Protein AF-J4V5M8-F1 (afdb_monomer_lite)

Secondary structure (DSSP, 8-state):
-HHHHHHHHHHHHHTTS-----SS-HHHHHHHTTSTT-SS-HHHHHHHHHHHHHHHHHHHHHHHHHHHHHHHH-HHHHHHHHHHHHHHHHHHHHHHHHHHHHTHHHHHHHHHHHHHHHHHHHHH-

Radius of gyration: 22.6 Å; chains: 1; bounding box: 64×33×57 Å

pLDDT: mean 80.53, std 18.82, range [45.22, 98.69]

Foldseek 3Di:
DVVVVVVVVVVVVVVPPPDDDPPPCVVVVVVVVPDPQAPDDQVVLVVLVVLLVVLLVVLVVLVVVLVVCCVPVDDVVSVVSNVVSVVSNVVSVVSVVVSVRRPPVVVVVVVVVVVVVVVVVVVVD

Organism: NCBI:txid1123867

Structure (mmCIF, N/CA/C/O backbone):
data_AF-J4V5M8-F1
#
_entry.id   AF-J4V5M8-F1
#
loop_
_atom_site.group_PDB
_atom_site.id
_atom_site.type_symbol
_atom_site.label_atom_id
_atom_site.label_alt_id
_atom_site.label_comp_id
_atom_site.label_asym_id
_atom_site.label_entity_id
_atom_site.label_seq_id
_atom_site.pdbx_PDB_ins_code
_atom_site.Cartn_x
_atom_site.Cartn_y
_atom_site.Cartn_z
_atom_site.occupancy
_atom_site.B_iso_or_equiv
_atom_site.auth_seq_id
_atom_site.auth_comp_id
_atom_site.auth_asym_id
_atom_site.auth_atom_id
_atom_site.pdbx_PDB_model_num
ATOM 1 N N . MET A 1 1 ? 36.106 -9.484 13.875 1.00 56.91 1 MET A N 1
ATOM 2 C CA . MET A 1 1 ? 34.727 -9.961 13.609 1.00 56.91 1 MET A CA 1
ATOM 3 C C . MET A 1 1 ? 33.974 -10.403 14.862 1.00 56.91 1 MET A C 1
ATOM 5 O O . MET A 1 1 ? 32.908 -9.857 15.093 1.00 56.91 1 MET A O 1
ATOM 9 N N . LYS A 1 2 ? 34.518 -11.280 15.726 1.00 50.88 2 LYS A N 1
ATOM 10 C CA . LYS A 1 2 ? 33.825 -11.728 16.959 1.00 50.88 2 LYS A CA 1
ATOM 11 C C . LYS A 1 2 ? 33.308 -10.582 17.854 1.00 50.88 2 LYS A C 1
ATOM 13 O O . LYS A 1 2 ? 32.153 -10.612 18.243 1.00 50.88 2 LYS A O 1
ATOM 18 N N . ARG A 1 3 ? 34.103 -9.525 18.094 1.00 56.88 3 ARG A N 1
ATOM 19 C CA . ARG A 1 3 ? 33.675 -8.342 18.883 1.00 56.88 3 ARG A CA 1
ATOM 20 C C . ARG A 1 3 ? 32.475 -7.588 18.295 1.00 56.88 3 ARG A C 1
ATOM 22 O O . ARG A 1 3 ? 31.652 -7.119 19.065 1.00 56.88 3 ARG A O 1
ATOM 29 N N . TYR A 1 4 ? 32.357 -7.503 16.969 1.00 67.44 4 TYR A N 1
ATOM 30 C CA . TYR A 1 4 ? 31.216 -6.839 16.328 1.00 67.44 4 TYR A CA 1
ATOM 31 C C . TYR A 1 4 ? 29.940 -7.673 16.446 1.00 67.44 4 TYR A C 1
ATOM 33 O O . TYR A 1 4 ? 28.893 -7.112 16.738 1.00 67.44 4 TYR A O 1
ATOM 41 N N . ILE A 1 5 ? 30.055 -9.003 16.338 1.00 69.31 5 ILE A N 1
ATOM 42 C CA . ILE A 1 5 ? 28.932 -9.937 16.516 1.00 69.31 5 ILE A CA 1
ATOM 43 C C . ILE A 1 5 ? 28.328 -9.806 17.924 1.00 69.31 5 ILE A C 1
ATOM 45 O O . ILE A 1 5 ? 27.109 -9.729 18.057 1.00 69.31 5 ILE A O 1
ATOM 49 N N . TYR A 1 6 ? 29.165 -9.698 18.964 1.00 65.88 6 TYR A N 1
ATOM 50 C CA . TYR A 1 6 ? 28.691 -9.522 20.345 1.00 65.88 6 TYR A CA 1
ATOM 51 C C . TYR A 1 6 ? 28.006 -8.169 20.586 1.00 65.88 6 TYR A C 1
ATOM 53 O O . TYR A 1 6 ? 27.032 -8.095 21.330 1.00 65.88 6 TYR A O 1
ATOM 61 N N . ILE A 1 7 ? 28.486 -7.098 19.946 1.00 66.62 7 ILE A N 1
ATOM 62 C CA . ILE A 1 7 ? 27.873 -5.766 20.069 1.00 66.62 7 ILE A CA 1
ATOM 63 C C . ILE A 1 7 ? 26.513 -5.745 19.357 1.00 66.62 7 ILE A C 1
ATOM 65 O O . ILE A 1 7 ? 25.539 -5.240 19.910 1.00 66.62 7 ILE A O 1
ATOM 69 N N . THR A 1 8 ? 26.411 -6.362 18.175 1.00 63.75 8 THR A N 1
ATOM 70 C CA . THR A 1 8 ? 25.137 -6.475 17.448 1.00 63.75 8 THR A CA 1
ATOM 71 C C . THR A 1 8 ? 24.134 -7.394 18.148 1.00 63.75 8 THR A C 1
ATOM 73 O O . THR A 1 8 ? 22.942 -7.099 18.142 1.00 63.75 8 THR A O 1
ATOM 76 N N . SER A 1 9 ? 24.583 -8.472 18.806 1.00 61.94 9 SER A N 1
ATOM 77 C CA . SER A 1 9 ? 23.683 -9.372 19.542 1.00 61.94 9 SER A CA 1
ATOM 78 C C . SER A 1 9 ? 23.144 -8.743 20.830 1.00 61.94 9 SER A C 1
ATOM 80 O O . SER A 1 9 ? 22.010 -9.011 21.213 1.00 61.94 9 SER A O 1
ATOM 82 N N . LEU A 1 10 ? 23.930 -7.883 21.488 1.00 60.94 10 LEU A N 1
ATOM 83 C CA . LEU A 1 10 ? 23.510 -7.189 22.707 1.00 60.94 10 LEU A CA 1
ATOM 84 C C . LEU A 1 10 ? 22.433 -6.126 22.425 1.00 60.94 10 LEU A C 1
ATOM 86 O O . LEU A 1 10 ? 21.498 -5.981 23.207 1.00 60.94 10 LEU A O 1
ATOM 90 N N . LEU A 1 11 ? 22.515 -5.437 21.282 1.00 58.75 11 LEU A N 1
ATOM 91 C CA . LEU A 1 11 ? 21.510 -4.455 20.852 1.00 58.75 11 LEU A CA 1
ATOM 92 C C . LEU A 1 11 ? 20.153 -5.095 20.506 1.00 58.75 11 LEU A C 1
ATOM 94 O O . LEU A 1 11 ? 19.115 -4.499 20.780 1.00 58.75 11 LEU A O 1
ATOM 98 N N . LEU A 1 12 ? 20.145 -6.321 19.971 1.00 58.16 12 LEU A N 1
ATOM 99 C CA . LEU A 1 12 ? 18.910 -7.059 19.666 1.00 58.16 12 LEU A CA 1
ATOM 100 C C . LEU A 1 12 ? 18.187 -7.572 20.924 1.00 58.16 12 LEU A C 1
ATOM 102 O O . LEU A 1 12 ? 16.961 -7.637 20.934 1.00 58.16 12 LEU A O 1
ATOM 106 N N . ALA A 1 13 ? 18.919 -7.895 21.994 1.00 56.56 13 ALA A N 1
ATOM 107 C CA . ALA A 1 13 ? 18.330 -8.399 23.237 1.00 56.56 13 ALA A CA 1
ATOM 108 C C . ALA A 1 13 ? 17.629 -7.305 24.066 1.00 56.56 13 ALA A C 1
ATOM 110 O O . ALA A 1 13 ? 16.619 -7.573 24.712 1.00 56.56 13 ALA A O 1
ATOM 111 N N . VAL A 1 14 ? 18.117 -6.059 24.022 1.00 56.25 14 VAL A N 1
ATOM 112 C CA . VAL A 1 14 ? 17.516 -4.937 24.773 1.00 56.25 14 VAL A CA 1
ATOM 113 C C . VAL A 1 14 ? 16.169 -4.506 24.175 1.00 56.25 14 VAL A C 1
ATOM 115 O O . VAL A 1 14 ? 15.283 -4.069 24.906 1.00 56.25 14 VAL A O 1
ATOM 118 N N . GLY A 1 15 ? 15.963 -4.705 22.868 1.00 52.66 15 GLY A N 1
ATOM 119 C CA . GLY A 1 15 ? 14.696 -4.404 22.193 1.00 52.66 15 GLY A CA 1
ATOM 120 C C . GLY A 1 15 ? 13.519 -5.310 22.584 1.00 52.66 15 GLY A C 1
ATOM 121 O O . GLY A 1 15 ? 12.381 -4.962 22.288 1.00 52.66 15 GLY A O 1
ATOM 122 N N . MET A 1 16 ? 13.760 -6.442 23.261 1.00 50.88 16 MET A N 1
ATOM 123 C CA . MET A 1 16 ? 12.714 -7.416 23.620 1.00 50.88 16 MET A CA 1
ATOM 124 C C . MET A 1 16 ? 12.201 -7.303 25.070 1.00 50.88 16 MET A C 1
ATOM 126 O O . MET A 1 16 ? 11.368 -8.105 25.475 1.00 50.88 16 MET A O 1
ATOM 130 N N . ILE A 1 17 ? 12.656 -6.322 25.864 1.00 51.03 17 ILE A N 1
ATOM 131 C CA . ILE A 1 17 ? 12.313 -6.211 27.305 1.00 51.03 17 ILE A CA 1
ATOM 132 C C . ILE A 1 17 ? 11.118 -5.267 27.576 1.00 51.03 17 ILE A C 1
ATOM 134 O O . ILE A 1 17 ? 10.769 -5.000 28.719 1.00 51.03 17 ILE A O 1
ATOM 138 N N . SER A 1 18 ? 10.405 -4.790 26.554 1.00 54.28 18 SER A N 1
ATOM 139 C CA . SER A 1 18 ? 9.172 -4.003 26.758 1.00 54.28 18 SER A CA 1
ATOM 140 C C . SER A 1 18 ? 7.968 -4.649 26.082 1.00 54.28 18 SER A C 1
ATOM 142 O O . SER A 1 18 ? 7.470 -4.180 25.066 1.00 54.28 18 SER A O 1
ATOM 144 N N . ALA A 1 19 ? 7.499 -5.745 26.675 1.00 53.66 19 ALA A N 1
ATOM 145 C CA . ALA A 1 19 ? 6.237 -6.375 26.306 1.00 53.66 19 ALA A CA 1
ATOM 146 C C . ALA A 1 19 ? 5.542 -7.006 27.522 1.00 53.66 19 ALA A C 1
ATOM 148 O O . ALA A 1 19 ? 5.116 -8.144 27.436 1.00 53.66 19 ALA A O 1
ATOM 149 N N . ASP A 1 20 ? 5.452 -6.310 28.660 1.00 54.94 20 ASP A N 1
ATOM 150 C CA . ASP A 1 20 ? 4.462 -6.657 29.693 1.00 54.94 20 ASP A CA 1
ATOM 151 C C . ASP A 1 20 ? 4.340 -5.548 30.747 1.00 54.94 20 ASP A C 1
ATOM 153 O O . ASP A 1 20 ? 5.042 -5.536 31.753 1.00 54.94 20 ASP A O 1
ATOM 157 N N . ASP A 1 21 ? 3.427 -4.602 30.516 1.00 48.53 21 ASP A N 1
ATOM 158 C CA . ASP A 1 21 ? 2.853 -3.797 31.602 1.00 48.53 21 ASP A CA 1
ATOM 159 C C . ASP A 1 21 ? 1.412 -3.369 31.245 1.00 48.53 21 ASP A C 1
ATOM 161 O O . ASP A 1 21 ? 1.095 -2.202 31.023 1.00 48.53 21 ASP A O 1
ATOM 165 N N . HIS A 1 22 ? 0.506 -4.348 31.110 1.00 50.12 22 HIS A N 1
ATOM 166 C CA . HIS A 1 22 ? -0.916 -4.119 30.799 1.00 50.12 22 HIS A CA 1
ATOM 167 C C . HIS A 1 22 ? -1.824 -4.330 32.021 1.00 50.12 22 HIS A C 1
ATOM 169 O O . HIS A 1 22 ? -2.768 -5.124 31.995 1.00 50.12 22 HIS A O 1
ATOM 175 N N . LYS A 1 23 ? -1.620 -3.579 33.109 1.00 45.47 23 LYS A N 1
ATOM 176 C CA . LYS A 1 23 ? -2.565 -3.571 34.243 1.00 45.47 23 LYS A CA 1
ATOM 177 C C . LYS A 1 23 ? -3.629 -2.481 34.069 1.00 45.47 23 LYS A C 1
ATOM 179 O O . LYS A 1 23 ? -3.651 -1.480 34.774 1.00 45.47 23 LYS A O 1
ATOM 184 N N . GLY A 1 24 ? -4.537 -2.677 33.110 1.00 47.12 24 GLY A N 1
ATOM 185 C CA . GLY A 1 24 ? -5.691 -1.777 32.935 1.00 47.12 24 GLY A CA 1
ATOM 186 C C . GLY A 1 24 ? -6.580 -2.015 31.710 1.00 47.12 24 GLY A C 1
ATOM 187 O O . GLY A 1 24 ? -7.707 -1.522 31.664 1.00 47.12 24 GLY A O 1
ATOM 188 N N . GLU A 1 25 ? -6.125 -2.797 30.729 1.00 48.22 25 GLU A N 1
ATOM 189 C CA . GLU A 1 25 ? -6.790 -2.900 29.419 1.00 48.22 25 GLU A CA 1
ATOM 190 C C . GLU A 1 25 ? -7.731 -4.105 29.253 1.00 48.22 25 GLU A C 1
ATOM 192 O O . GLU A 1 25 ? -8.508 -4.153 28.296 1.00 48.22 25 GLU A O 1
ATOM 197 N N . GLY A 1 26 ? -7.748 -5.038 30.212 1.00 45.53 26 GLY A N 1
ATOM 198 C CA . GLY A 1 26 ? -8.504 -6.295 30.109 1.00 45.53 26 GLY A CA 1
ATOM 199 C C . GLY A 1 26 ? -9.997 -6.114 29.801 1.00 45.53 26 GLY A C 1
ATOM 200 O O . GLY A 1 26 ? -10.532 -6.784 28.925 1.00 45.53 26 GLY A O 1
ATOM 201 N N . LYS A 1 27 ? -10.669 -5.133 30.420 1.00 45.22 27 LYS A N 1
ATOM 202 C CA . LYS A 1 27 ? -12.123 -4.924 30.236 1.00 45.22 27 LYS A CA 1
ATOM 203 C C . LYS A 1 27 ? -12.508 -4.236 28.919 1.00 45.22 27 LYS A C 1
ATOM 205 O O . LYS A 1 27 ? -13.633 -4.402 28.452 1.00 45.22 27 LYS A O 1
ATOM 210 N N . LYS A 1 28 ? -11.612 -3.444 28.317 1.00 47.28 28 LYS A N 1
ATOM 211 C CA . LYS A 1 28 ? -11.858 -2.801 27.008 1.00 47.28 28 LYS A CA 1
ATOM 212 C C . LYS A 1 28 ? -11.527 -3.749 25.854 1.00 47.28 28 LYS A C 1
ATOM 214 O O . LYS A 1 28 ? -12.212 -3.707 24.834 1.00 47.28 28 LYS A O 1
ATOM 219 N N . MET A 1 29 ? -10.538 -4.622 26.049 1.00 46.25 29 MET A N 1
ATOM 220 C CA . MET A 1 29 ? -10.151 -5.661 25.095 1.00 46.25 29 MET A CA 1
ATOM 221 C C . MET A 1 29 ? -11.231 -6.745 24.951 1.00 46.25 29 MET A C 1
ATOM 223 O O . MET A 1 29 ? -11.542 -7.143 23.833 1.00 46.25 29 MET A O 1
ATOM 227 N N . GLU A 1 30 ? -11.883 -7.163 26.042 1.00 50.22 30 GLU A N 1
ATOM 228 C CA . GLU A 1 30 ? -12.962 -8.168 25.988 1.00 50.22 30 GLU A CA 1
ATOM 229 C C . GLU A 1 30 ? -14.153 -7.754 25.114 1.00 50.22 30 GLU A C 1
ATOM 231 O O . GLU A 1 30 ? -14.717 -8.576 24.398 1.00 50.22 30 GLU A O 1
ATOM 236 N N . LYS A 1 31 ? -14.511 -6.466 25.106 1.00 51.56 31 LYS A N 1
ATOM 237 C CA . LYS A 1 31 ? -15.622 -5.958 24.285 1.00 51.56 31 LYS A CA 1
ATOM 238 C C . LYS A 1 31 ? -15.243 -5.743 22.815 1.00 51.56 31 LYS A C 1
ATOM 240 O O . LYS A 1 31 ? -16.129 -5.594 21.982 1.00 51.56 31 LYS A O 1
ATOM 245 N N . ALA A 1 32 ? -13.945 -5.691 22.509 1.00 51.19 32 ALA A N 1
ATOM 246 C CA . ALA A 1 32 ? -13.415 -5.621 21.148 1.00 51.19 32 ALA A CA 1
ATOM 247 C C . ALA A 1 32 ? -13.203 -7.023 20.539 1.00 51.19 32 ALA A C 1
ATOM 249 O O . ALA A 1 32 ? -13.376 -7.193 19.335 1.00 51.19 32 ALA A O 1
ATOM 250 N N . LYS A 1 33 ? -12.938 -8.034 21.381 1.00 47.47 33 LYS A N 1
ATOM 251 C CA . LYS A 1 33 ? -12.857 -9.462 21.021 1.00 47.47 33 LYS A CA 1
ATOM 252 C C . LYS A 1 33 ? -14.164 -10.075 20.496 1.00 47.47 33 LYS A C 1
ATOM 254 O O . LYS A 1 33 ? -14.139 -11.208 20.033 1.00 47.47 33 LYS A O 1
ATOM 259 N N . SER A 1 34 ? -15.300 -9.376 20.558 1.00 53.41 34 SER A N 1
ATOM 260 C CA . SER A 1 34 ? -16.586 -9.912 20.085 1.00 53.41 34 SER A CA 1
ATOM 261 C C . SER A 1 34 ? -16.835 -9.739 18.579 1.00 53.41 34 SER A C 1
ATOM 263 O O . SER A 1 34 ? -17.895 -10.143 18.102 1.00 53.41 34 SER A O 1
ATOM 265 N N . HIS A 1 35 ? -15.896 -9.156 17.820 1.00 54.47 35 HIS A N 1
ATOM 266 C CA . HIS A 1 35 ? -15.962 -9.128 16.356 1.00 54.47 35 HIS A CA 1
ATOM 267 C C . HIS A 1 35 ? -15.178 -10.320 15.773 1.00 54.47 35 HIS A C 1
ATOM 269 O O . HIS A 1 35 ? -14.017 -10.493 16.140 1.00 54.47 35 HIS A O 1
ATOM 275 N N . PRO A 1 36 ? -15.751 -11.115 14.849 1.00 57.34 36 PRO A N 1
ATOM 276 C CA . PRO A 1 36 ? -15.143 -12.365 14.370 1.00 57.34 36 PRO A CA 1
ATOM 277 C C . PRO A 1 36 ? -13.799 -12.203 13.631 1.00 57.34 36 PRO A C 1
ATOM 279 O O . PRO A 1 36 ? -13.090 -13.185 13.459 1.00 57.34 36 PRO A O 1
ATOM 282 N N . ASN A 1 37 ? -13.412 -10.976 13.259 1.00 59.97 37 ASN A N 1
ATOM 283 C CA . ASN A 1 37 ? -12.180 -10.667 12.518 1.00 59.97 37 ASN A CA 1
ATOM 284 C C . ASN A 1 37 ? -11.155 -9.855 13.342 1.00 59.97 37 ASN A C 1
ATOM 286 O O . ASN A 1 37 ? -10.638 -8.845 12.871 1.00 59.97 37 ASN A O 1
ATOM 290 N N . PHE A 1 38 ? -10.872 -10.244 14.590 1.00 65.44 38 PHE A N 1
ATOM 291 C CA . PHE A 1 38 ? -9.924 -9.530 15.465 1.00 65.44 38 PHE A CA 1
ATOM 292 C C . PHE A 1 38 ? -8.471 -10.010 15.275 1.00 65.44 38 PHE A C 1
ATOM 294 O O . PHE A 1 38 ? -7.879 -10.576 16.191 1.00 65.44 38 PHE A O 1
ATOM 301 N N . LEU A 1 39 ? -7.899 -9.817 14.080 1.00 83.38 39 LEU A N 1
ATOM 302 C CA . LEU A 1 39 ? -6.464 -10.061 13.851 1.00 83.38 39 LEU A CA 1
ATOM 303 C C . LEU A 1 39 ? -5.612 -8.828 14.192 1.00 83.38 39 LEU A C 1
ATOM 305 O O . LEU A 1 39 ? -4.518 -8.975 14.722 1.00 83.38 39 LEU A O 1
ATOM 309 N N . LEU A 1 40 ? -6.122 -7.622 13.909 1.00 86.69 40 LEU A N 1
ATOM 310 C CA . LEU A 1 40 ? -5.421 -6.351 14.108 1.00 86.69 40 LEU A CA 1
ATOM 311 C C . LEU A 1 40 ? -6.240 -5.402 14.990 1.00 86.69 40 LEU A C 1
ATOM 313 O O . LEU A 1 40 ? -7.461 -5.281 14.868 1.00 86.69 40 LEU A O 1
ATOM 317 N N . THR A 1 41 ? -5.553 -4.680 15.867 1.00 85.56 41 THR A N 1
ATOM 318 C CA . THR A 1 41 ? -6.129 -3.619 16.692 1.00 85.56 41 THR A CA 1
ATOM 319 C C . THR A 1 41 ? -6.463 -2.377 15.852 1.00 85.56 41 THR A C 1
ATOM 321 O O . THR A 1 41 ? -5.918 -2.162 14.769 1.00 85.56 41 THR A O 1
ATOM 324 N N . PRO A 1 42 ? -7.311 -1.460 16.358 1.00 84.81 42 PRO A N 1
ATOM 325 C CA . PRO A 1 42 ? -7.588 -0.183 15.693 1.00 84.81 42 PRO A CA 1
ATOM 326 C C . PRO A 1 42 ? -6.346 0.642 15.351 1.00 84.81 42 PRO A C 1
ATOM 328 O O . PRO A 1 42 ? -6.365 1.380 14.367 1.00 84.81 42 PRO A O 1
ATOM 331 N N . LYS A 1 43 ? -5.297 0.551 16.178 1.00 87.56 43 LYS A N 1
ATOM 332 C CA . LYS A 1 43 ? -4.031 1.250 15.952 1.00 87.56 43 LYS A CA 1
ATOM 333 C C . LYS A 1 43 ? -3.285 0.617 14.777 1.00 87.56 43 LYS A C 1
ATOM 335 O O . LYS A 1 43 ? -2.993 1.321 13.818 1.00 87.56 43 LYS A O 1
ATOM 340 N N . GLU A 1 44 ? -3.103 -0.700 14.802 1.00 92.00 44 GLU A N 1
ATOM 341 C CA . GLU A 1 44 ? -2.431 -1.447 13.728 1.00 92.00 44 GLU A CA 1
ATOM 342 C C . GLU A 1 44 ? -3.175 -1.329 12.392 1.00 92.00 44 GLU A C 1
ATOM 344 O O . GLU A 1 44 ? -2.565 -1.203 11.336 1.00 92.00 44 GLU A O 1
ATOM 349 N N . CYS A 1 45 ? -4.506 -1.278 12.416 1.00 91.94 45 CYS A N 1
ATOM 350 C CA . CYS A 1 45 ? -5.300 -1.031 11.218 1.00 91.94 45 CYS A CA 1
ATOM 351 C C . CYS A 1 45 ? -5.093 0.365 10.625 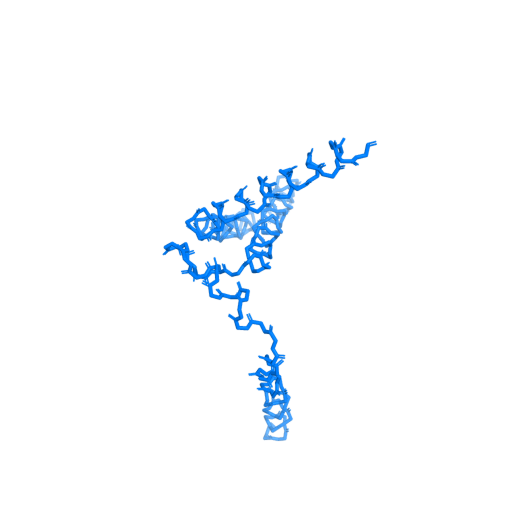1.00 91.94 45 CYS A C 1
ATOM 353 O O . CYS A 1 45 ? -5.104 0.528 9.404 1.00 91.94 45 CYS A O 1
ATOM 355 N N . LYS A 1 46 ? -4.897 1.383 11.470 1.00 91.38 46 LYS A N 1
ATOM 356 C CA . LYS A 1 46 ? -4.536 2.724 11.000 1.00 91.38 46 LYS A CA 1
ATOM 357 C C . LYS A 1 46 ? -3.130 2.716 10.391 1.00 91.38 46 LYS A C 1
ATOM 359 O O . LYS A 1 46 ? -2.958 3.246 9.300 1.00 91.38 46 LYS A O 1
ATOM 364 N N . GLU A 1 47 ? -2.174 2.073 11.053 1.00 95.19 47 GLU A N 1
ATOM 365 C CA . GLU A 1 47 ? -0.792 1.941 10.570 1.00 95.19 47 GLU A CA 1
ATOM 366 C C . GLU A 1 47 ? -0.729 1.171 9.244 1.00 95.19 47 GLU A C 1
ATOM 368 O O . GLU A 1 47 ? -0.059 1.605 8.313 1.00 95.19 47 GLU A O 1
ATOM 373 N N . THR A 1 48 ? -1.513 0.099 9.101 1.00 95.75 48 THR A N 1
ATOM 374 C CA . THR A 1 48 ? -1.632 -0.676 7.853 1.00 95.75 48 THR A CA 1
ATOM 375 C C . THR A 1 48 ? -2.160 0.201 6.719 1.00 95.75 48 THR A C 1
ATOM 377 O O . THR A 1 48 ? -1.605 0.204 5.623 1.00 95.75 48 THR A O 1
ATOM 380 N N . LYS A 1 49 ? -3.198 1.009 6.980 1.00 95.69 49 LYS A N 1
ATOM 381 C CA . LYS A 1 49 ? -3.732 1.966 5.999 1.00 95.69 49 LYS A CA 1
ATOM 382 C C . LYS A 1 49 ? -2.684 2.987 5.557 1.00 95.69 49 LYS A C 1
ATOM 384 O O . LYS A 1 49 ? -2.586 3.296 4.371 1.00 95.69 49 LYS A O 1
ATOM 389 N N . GLU A 1 50 ? -1.941 3.541 6.509 1.00 97.25 50 GLU A N 1
ATOM 390 C CA . GLU A 1 50 ? -0.889 4.523 6.236 1.00 97.25 50 GLU A CA 1
ATOM 391 C C . GLU A 1 50 ? 0.268 3.891 5.450 1.00 97.25 50 GLU A C 1
ATOM 393 O O . GLU A 1 50 ? 0.738 4.490 4.482 1.00 97.25 50 GLU A O 1
ATOM 398 N N . ALA A 1 51 ? 0.658 2.656 5.781 1.00 97.50 51 ALA A N 1
ATOM 399 C CA . ALA A 1 51 ? 1.677 1.897 5.061 1.00 97.50 51 ALA A CA 1
ATOM 400 C C . ALA A 1 51 ? 1.278 1.621 3.602 1.00 97.50 51 ALA A C 1
ATOM 402 O O . ALA A 1 51 ? 2.086 1.858 2.705 1.00 97.50 51 ALA A O 1
ATOM 403 N N . ILE A 1 52 ? 0.027 1.212 3.344 1.00 98.50 52 ILE A N 1
ATOM 404 C CA . ILE A 1 52 ? -0.511 1.051 1.978 1.00 98.50 52 ILE A CA 1
ATOM 405 C C . ILE A 1 52 ? -0.359 2.357 1.189 1.00 98.50 52 ILE A C 1
ATOM 407 O O . ILE A 1 52 ? 0.164 2.355 0.076 1.00 98.50 52 ILE A O 1
ATOM 411 N N . GLY A 1 53 ? -0.773 3.485 1.776 1.00 98.25 53 GLY A N 1
ATOM 412 C CA . GLY A 1 53 ? -0.636 4.798 1.141 1.00 98.25 53 GLY A CA 1
ATOM 413 C C . GLY A 1 53 ? 0.822 5.177 0.866 1.00 98.25 53 GLY A C 1
ATOM 414 O O . GLY A 1 53 ? 1.134 5.697 -0.204 1.00 98.25 53 GLY A O 1
ATOM 415 N N . GLY A 1 54 ? 1.726 4.874 1.802 1.00 98.56 54 GLY A N 1
ATOM 416 C CA . GLY A 1 54 ? 3.162 5.094 1.646 1.00 98.56 54 GLY A CA 1
ATOM 417 C C . GLY A 1 54 ? 3.773 4.274 0.508 1.00 98.56 54 GLY A C 1
ATOM 418 O O . GLY A 1 54 ? 4.518 4.822 -0.304 1.00 98.56 54 GLY A O 1
ATOM 419 N N . LEU A 1 55 ? 3.425 2.988 0.407 1.00 98.69 55 LEU A N 1
ATOM 420 C CA . LEU A 1 55 ? 3.864 2.111 -0.682 1.00 98.69 55 LEU A CA 1
ATOM 421 C C . LEU A 1 55 ? 3.371 2.626 -2.040 1.00 98.69 55 LEU A C 1
ATOM 423 O O . LEU A 1 55 ? 4.173 2.791 -2.956 1.00 98.69 55 LEU A O 1
ATOM 427 N N . LEU A 1 56 ? 2.086 2.972 -2.156 1.00 98.69 56 LEU A N 1
ATOM 428 C CA . LEU A 1 56 ? 1.530 3.518 -3.399 1.00 98.69 56 LEU A CA 1
ATOM 429 C C . LEU A 1 56 ? 2.218 4.823 -3.814 1.00 98.69 56 LEU A C 1
ATOM 431 O O . LEU A 1 56 ? 2.560 4.990 -4.982 1.00 98.69 56 LEU A O 1
ATOM 435 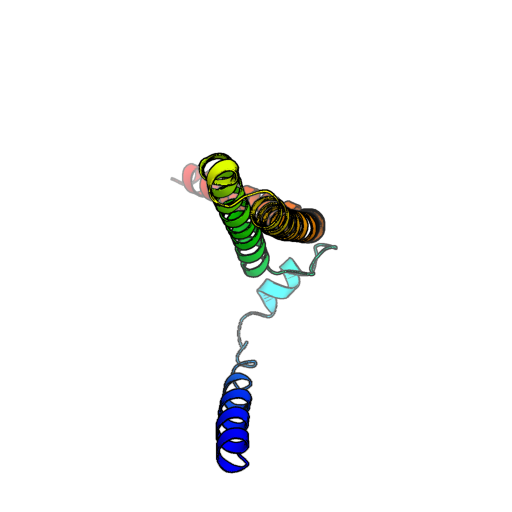N N . LEU A 1 57 ? 2.493 5.720 -2.862 1.00 98.56 57 LEU A N 1
ATOM 436 C CA . LEU A 1 57 ? 3.229 6.953 -3.138 1.00 98.56 57 LEU A CA 1
ATOM 437 C C . LEU A 1 57 ? 4.662 6.676 -3.618 1.00 98.56 57 LEU A C 1
ATOM 439 O O . LEU A 1 57 ? 5.165 7.387 -4.485 1.00 98.56 57 LEU A O 1
ATOM 443 N N . MET A 1 58 ? 5.340 5.671 -3.056 1.00 98.56 58 MET A N 1
ATOM 444 C CA . MET A 1 58 ? 6.673 5.271 -3.519 1.00 98.56 58 MET A CA 1
ATOM 445 C C . MET A 1 58 ? 6.630 4.691 -4.934 1.00 98.56 58 MET A C 1
ATOM 447 O O . MET A 1 58 ? 7.458 5.069 -5.759 1.00 98.56 58 MET A O 1
ATOM 451 N N . SER A 1 59 ? 5.649 3.835 -5.230 1.00 98.56 59 SER A N 1
ATOM 452 C CA . SER A 1 59 ? 5.448 3.291 -6.576 1.00 98.56 59 SER A CA 1
ATOM 453 C C . SER A 1 59 ? 5.187 4.395 -7.604 1.00 98.56 59 SER A C 1
ATOM 455 O O . SER A 1 59 ? 5.818 4.404 -8.655 1.00 98.56 59 SER A O 1
ATOM 457 N N . ASP A 1 60 ? 4.303 5.349 -7.297 1.00 98.50 60 ASP A N 1
ATOM 458 C CA . ASP A 1 60 ? 3.966 6.477 -8.182 1.00 98.50 60 ASP A CA 1
ATOM 459 C C . ASP A 1 60 ? 5.170 7.396 -8.446 1.00 98.50 60 ASP A C 1
ATOM 461 O O . ASP A 1 60 ? 5.367 7.869 -9.564 1.00 98.50 60 ASP A O 1
ATOM 465 N N . LYS A 1 61 ? 6.028 7.613 -7.442 1.00 98.56 61 LYS A N 1
ATOM 466 C CA . LYS A 1 61 ? 7.276 8.368 -7.633 1.00 98.56 61 LYS A CA 1
ATOM 467 C C . LYS A 1 61 ? 8.207 7.691 -8.633 1.00 98.56 61 LYS A C 1
ATOM 469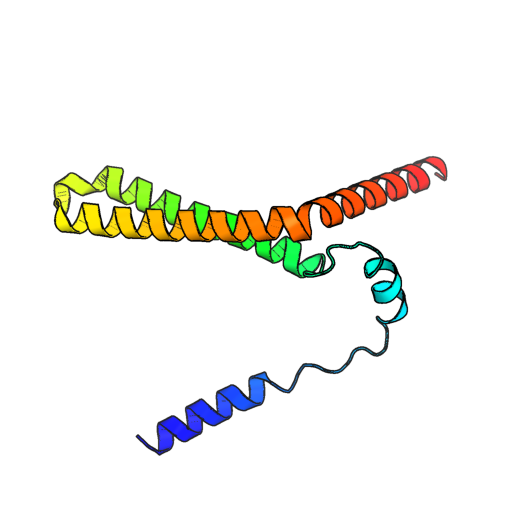 O O . LYS A 1 61 ? 8.750 8.380 -9.488 1.00 98.56 61 LYS A O 1
ATOM 474 N N . ILE A 1 62 ? 8.383 6.373 -8.528 1.00 98.44 62 ILE A N 1
ATOM 475 C CA . ILE A 1 62 ? 9.223 5.617 -9.467 1.00 98.44 62 ILE A CA 1
ATOM 476 C C . ILE A 1 62 ? 8.590 5.638 -10.858 1.00 98.44 62 ILE A C 1
ATOM 478 O O . ILE A 1 62 ? 9.283 5.918 -11.827 1.00 98.44 62 ILE A O 1
ATOM 482 N N . TRP A 1 63 ? 7.272 5.440 -10.949 1.00 97.31 63 TRP A N 1
ATOM 483 C CA . TRP A 1 63 ? 6.527 5.523 -12.208 1.00 97.31 63 TRP A CA 1
ATOM 484 C C . TRP A 1 63 ? 6.814 6.838 -12.947 1.00 97.31 63 TRP A C 1
ATOM 486 O O . TRP A 1 63 ? 7.247 6.835 -14.097 1.00 97.31 63 TRP A O 1
ATOM 496 N N . LYS A 1 64 ? 6.675 7.970 -12.247 1.00 98.19 64 LYS A N 1
ATOM 497 C CA . LYS A 1 64 ? 6.940 9.312 -12.791 1.00 98.19 64 LYS A CA 1
ATOM 498 C C . LYS A 1 64 ? 8.403 9.555 -13.149 1.00 98.19 64 LYS A C 1
ATOM 500 O O . LYS A 1 64 ? 8.675 10.372 -14.025 1.00 98.19 64 LYS A O 1
ATOM 505 N N . GLU A 1 65 ? 9.338 8.918 -12.452 1.00 97.56 65 GLU A N 1
ATOM 506 C CA . GLU A 1 65 ? 10.767 9.004 -12.767 1.00 97.56 65 GLU A CA 1
ATOM 507 C C . GLU A 1 65 ? 11.069 8.280 -14.084 1.00 97.56 65 GLU A C 1
ATOM 509 O O . GLU A 1 65 ? 11.725 8.833 -14.966 1.00 97.56 65 GLU A O 1
ATOM 514 N N . VAL A 1 66 ? 10.517 7.077 -14.259 1.00 97.38 66 VAL A N 1
ATOM 515 C CA . VAL A 1 66 ? 10.684 6.286 -15.483 1.00 97.38 66 VAL A CA 1
ATOM 516 C C . VAL A 1 66 ? 10.052 6.982 -16.689 1.00 97.38 66 VAL A C 1
ATOM 518 O O . VAL A 1 66 ? 10.687 7.079 -17.740 1.00 97.38 66 VAL A O 1
ATOM 521 N N . GLU A 1 67 ? 8.851 7.548 -16.536 1.00 96.56 67 GLU A N 1
ATOM 522 C CA . GLU A 1 67 ? 8.188 8.326 -17.596 1.00 96.56 67 GLU A CA 1
ATOM 523 C C . GLU A 1 67 ? 9.035 9.507 -18.086 1.00 96.56 67 GLU A C 1
ATOM 525 O O . GLU A 1 67 ? 8.990 9.849 -19.264 1.00 96.56 67 GLU A O 1
ATOM 530 N N . LYS A 1 68 ? 9.820 10.128 -17.201 1.00 97.00 68 LYS A N 1
ATOM 531 C CA . LYS A 1 68 ? 10.638 11.298 -17.543 1.00 97.00 68 LYS A CA 1
ATOM 532 C C . LYS A 1 68 ? 12.014 10.951 -18.094 1.00 97.00 68 LYS A C 1
ATOM 534 O O . LYS A 1 68 ? 12.564 11.746 -18.852 1.00 97.00 68 LYS A O 1
ATOM 539 N N . HIS A 1 69 ? 12.593 9.828 -17.675 1.00 95.75 69 HIS A N 1
ATOM 540 C CA . HIS A 1 69 ? 14.022 9.573 -17.867 1.00 95.75 69 HIS A CA 1
ATOM 541 C C . HIS A 1 69 ? 14.355 8.254 -18.575 1.00 95.75 69 HIS A C 1
ATOM 543 O O . HIS A 1 69 ? 15.532 7.987 -18.819 1.00 95.75 69 HIS A O 1
ATOM 549 N N . SER A 1 70 ? 13.355 7.454 -18.953 1.00 93.31 70 SER A N 1
ATOM 550 C CA . SER A 1 70 ? 13.553 6.172 -19.650 1.00 93.31 70 SER A CA 1
ATOM 551 C C . SER A 1 70 ? 14.427 6.281 -20.905 1.00 93.31 70 SER A C 1
ATOM 553 O O . SER A 1 70 ? 15.356 5.493 -21.071 1.00 93.31 70 SER A O 1
ATOM 555 N N . GLU A 1 71 ? 14.216 7.298 -21.746 1.00 94.50 71 GLU A N 1
ATOM 556 C CA . GLU A 1 71 ? 15.032 7.524 -22.953 1.00 94.50 71 GLU A CA 1
ATOM 557 C C . GLU A 1 71 ? 16.502 7.835 -22.635 1.00 94.50 71 GLU A C 1
ATOM 559 O O . GLU A 1 71 ? 17.399 7.450 -23.382 1.00 94.50 71 GLU A O 1
ATOM 564 N N . HIS A 1 72 ? 16.760 8.523 -21.520 1.00 96.06 72 HIS A N 1
ATOM 565 C CA . HIS A 1 72 ? 18.112 8.906 -21.117 1.00 96.06 72 HIS A CA 1
ATOM 566 C C . HIS A 1 72 ? 18.908 7.721 -20.555 1.00 96.06 72 HIS A C 1
ATOM 568 O O . HIS A 1 72 ? 20.103 7.603 -20.825 1.00 96.06 72 HIS A O 1
ATOM 574 N N . TYR A 1 73 ? 18.258 6.854 -19.775 1.00 95.62 73 TYR A N 1
ATOM 575 C CA . TYR A 1 73 ? 18.914 5.739 -19.083 1.00 95.62 73 TYR A CA 1
ATOM 576 C C . TYR A 1 73 ? 18.848 4.402 -19.837 1.00 95.62 73 TYR A C 1
ATOM 578 O O . TYR A 1 73 ? 19.584 3.476 -19.495 1.00 95.62 73 TYR A O 1
ATOM 586 N N . GLY A 1 74 ? 18.012 4.299 -20.872 1.00 97.31 74 GLY A N 1
ATOM 587 C CA . GLY A 1 74 ? 17.898 3.120 -21.726 1.00 97.31 74 GLY A CA 1
ATOM 588 C C . GLY A 1 74 ? 16.990 2.016 -21.175 1.00 97.3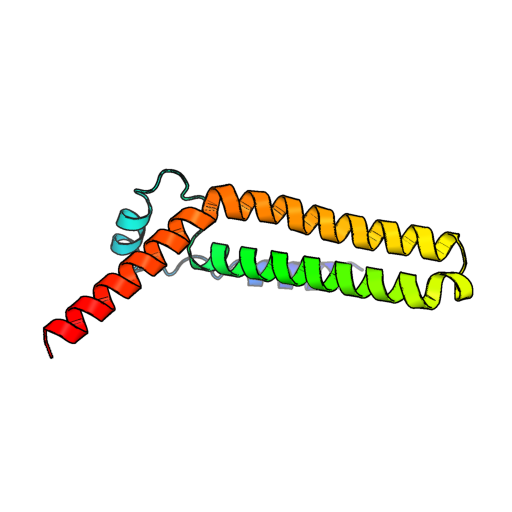1 74 GLY A C 1
ATOM 589 O O . GLY A 1 74 ? 16.405 2.114 -20.091 1.00 97.31 74 GLY A O 1
ATOM 590 N N . GLU A 1 75 ? 16.858 0.952 -21.967 1.00 97.25 75 GLU A N 1
ATOM 591 C CA . GLU A 1 75 ? 15.893 -0.136 -21.757 1.00 97.25 75 GLU A CA 1
ATOM 592 C C . GLU A 1 75 ? 16.140 -0.920 -20.460 1.00 97.25 75 GLU A C 1
ATOM 594 O O . GLU A 1 75 ? 15.213 -1.087 -19.672 1.00 97.25 75 GLU A O 1
ATOM 599 N N . GLU A 1 76 ? 17.388 -1.311 -20.176 1.00 97.69 76 GLU A N 1
ATOM 600 C CA . GLU A 1 76 ? 17.731 -2.110 -18.985 1.00 97.69 76 GLU A CA 1
ATOM 601 C C . GLU A 1 76 ? 17.347 -1.395 -17.676 1.00 97.69 76 GLU A C 1
ATOM 603 O O . GLU A 1 76 ? 16.766 -1.989 -16.764 1.00 97.69 76 GLU A O 1
ATOM 608 N N . TRP A 1 77 ? 17.637 -0.093 -17.576 1.00 97.81 77 TRP A N 1
ATOM 609 C CA . TRP A 1 77 ? 17.262 0.705 -16.407 1.00 97.81 77 TRP A CA 1
ATOM 610 C C . TRP A 1 77 ? 15.744 0.876 -16.306 1.00 97.81 77 TRP A C 1
ATOM 612 O O . TRP A 1 77 ? 15.174 0.748 -15.219 1.00 97.81 77 TRP A O 1
ATOM 622 N N . THR A 1 78 ? 15.096 1.128 -17.445 1.00 97.56 78 THR A N 1
ATOM 623 C CA . THR A 1 78 ? 13.647 1.330 -17.542 1.00 97.56 78 THR A CA 1
ATOM 624 C C . THR A 1 78 ? 12.894 0.089 -17.076 1.00 97.56 78 THR A C 1
ATOM 626 O O . THR A 1 78 ? 12.016 0.188 -16.220 1.00 97.56 78 THR A O 1
ATOM 629 N N . GLU A 1 79 ? 13.273 -1.093 -17.565 1.00 97.94 79 GLU A N 1
ATOM 630 C CA . GLU A 1 79 ? 12.677 -2.369 -17.160 1.00 97.94 79 GLU A CA 1
ATOM 631 C C . GLU A 1 79 ? 12.864 -2.625 -15.658 1.00 97.94 79 GLU A C 1
ATOM 633 O O . GLU A 1 79 ? 11.920 -2.994 -14.953 1.00 97.94 79 GLU A O 1
ATOM 638 N N . LYS A 1 80 ? 14.064 -2.357 -15.132 1.00 98.44 80 LYS A N 1
ATOM 639 C CA . LYS A 1 80 ? 14.374 -2.547 -13.712 1.00 98.44 80 LYS A CA 1
ATOM 640 C C . LYS A 1 80 ? 13.541 -1.650 -12.796 1.00 98.44 80 LYS A C 1
ATOM 642 O O . LYS A 1 80 ? 13.020 -2.123 -11.781 1.00 98.44 80 LYS A O 1
ATOM 647 N N . GLU A 1 81 ? 13.419 -0.362 -13.106 1.00 98.38 81 GLU A N 1
ATOM 648 C CA . GLU A 1 81 ? 12.617 0.550 -12.286 1.00 98.38 81 GLU A CA 1
ATOM 649 C C . GLU A 1 81 ? 11.112 0.283 -12.455 1.00 98.38 81 GLU A C 1
ATOM 651 O O . GLU A 1 81 ? 10.380 0.346 -11.463 1.00 98.38 81 GLU A O 1
ATOM 656 N N . TRP A 1 82 ? 10.649 -0.150 -13.637 1.00 97.94 82 TRP A N 1
ATOM 657 C CA . TRP A 1 82 ? 9.278 -0.644 -13.810 1.00 97.94 82 TRP A CA 1
ATOM 658 C C . TRP A 1 82 ? 8.975 -1.854 -12.930 1.00 97.94 82 TRP A C 1
ATOM 660 O O . TRP A 1 82 ? 7.940 -1.892 -12.254 1.00 97.94 82 TRP A O 1
ATOM 670 N N . ALA A 1 83 ? 9.884 -2.829 -12.894 1.00 98.38 83 ALA A N 1
ATOM 671 C CA . ALA A 1 83 ? 9.746 -4.009 -12.050 1.00 98.38 83 ALA A CA 1
ATOM 672 C C . ALA A 1 83 ? 9.685 -3.628 -10.563 1.00 98.38 83 ALA A C 1
ATOM 674 O O . ALA A 1 83 ? 8.861 -4.150 -9.809 1.00 98.38 83 ALA A O 1
ATOM 675 N N . LYS A 1 84 ? 10.502 -2.659 -10.138 1.00 98.44 84 LYS A N 1
ATOM 676 C CA . LYS A 1 84 ? 10.511 -2.147 -8.763 1.00 98.44 84 LYS A CA 1
ATOM 677 C C . LYS A 1 84 ? 9.217 -1.417 -8.397 1.00 98.44 84 LYS A C 1
ATOM 679 O O . LYS A 1 84 ? 8.668 -1.685 -7.328 1.00 98.44 84 LYS A O 1
ATOM 684 N N . ALA A 1 85 ? 8.709 -0.536 -9.263 1.00 98.44 85 ALA A N 1
ATOM 685 C CA . ALA A 1 85 ? 7.410 0.111 -9.062 1.00 98.44 85 ALA A CA 1
ATOM 686 C C . ALA A 1 85 ? 6.296 -0.942 -8.937 1.00 98.44 85 ALA A C 1
ATOM 688 O O . ALA A 1 85 ? 5.539 -0.941 -7.967 1.00 98.44 85 ALA A O 1
ATOM 689 N N . SER A 1 86 ? 6.275 -1.913 -9.853 1.00 98.31 86 SER A N 1
ATOM 690 C CA . SER A 1 86 ? 5.291 -3.002 -9.872 1.00 98.31 86 SER A CA 1
ATOM 691 C C . SER A 1 86 ? 5.328 -3.856 -8.603 1.00 98.31 86 SER A C 1
ATOM 693 O O . SER A 1 86 ? 4.280 -4.179 -8.042 1.00 98.31 86 SER A O 1
ATOM 695 N N . PHE A 1 87 ? 6.521 -4.183 -8.102 1.00 98.62 87 PHE A N 1
ATOM 696 C CA . PHE A 1 87 ? 6.682 -4.924 -6.851 1.00 98.62 87 PHE A CA 1
ATOM 697 C C . PHE A 1 87 ? 6.121 -4.153 -5.647 1.00 98.62 87 PHE A C 1
ATOM 699 O O . PHE A 1 87 ? 5.397 -4.717 -4.822 1.00 98.62 87 PHE A O 1
ATOM 706 N N . ILE A 1 88 ? 6.403 -2.849 -5.559 1.00 98.69 88 ILE A N 1
ATOM 707 C CA . ILE A 1 88 ? 5.908 -1.997 -4.469 1.00 98.69 88 ILE A CA 1
ATOM 708 C C . ILE A 1 88 ? 4.380 -1.859 -4.538 1.00 98.69 88 ILE A C 1
ATOM 710 O O . ILE A 1 88 ? 3.710 -1.980 -3.511 1.00 98.69 88 ILE A O 1
ATOM 714 N N . ALA A 1 89 ? 3.819 -1.648 -5.731 1.00 98.62 89 ALA A N 1
ATOM 715 C CA . ALA A 1 89 ? 2.373 -1.589 -5.934 1.00 98.62 89 ALA A CA 1
ATOM 716 C C . ALA A 1 89 ? 1.686 -2.912 -5.565 1.00 98.62 89 ALA A C 1
ATOM 718 O O . ALA A 1 89 ? 0.661 -2.901 -4.886 1.00 98.62 89 ALA A O 1
ATOM 719 N N . SER A 1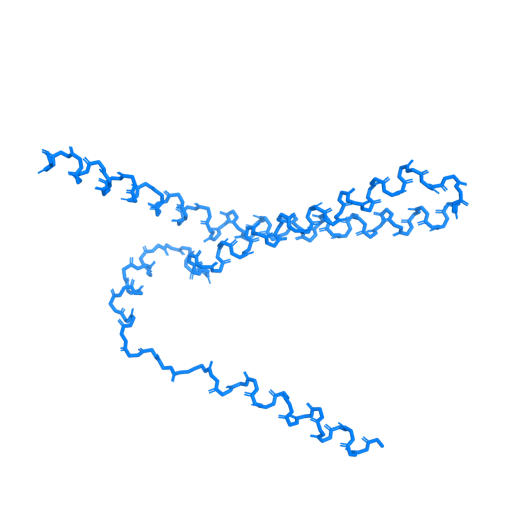 90 ? 2.279 -4.046 -5.946 1.00 98.56 90 SER A N 1
ATOM 720 C CA . SER A 1 90 ? 1.764 -5.378 -5.599 1.00 98.56 90 SER A CA 1
ATOM 721 C C . SER A 1 90 ? 1.790 -5.603 -4.088 1.00 98.56 90 SER A C 1
ATOM 723 O O . SER A 1 90 ? 0.787 -6.004 -3.507 1.00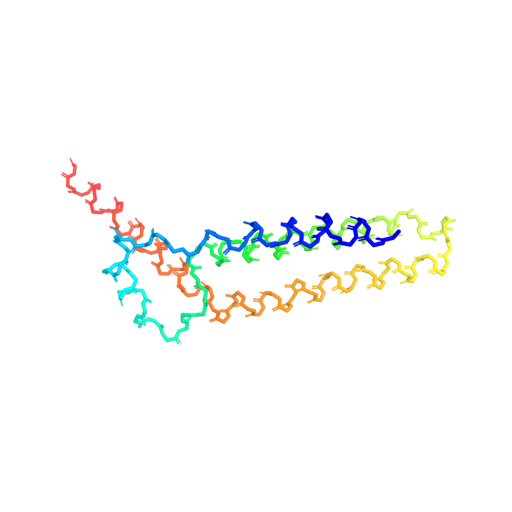 98.56 90 SER A O 1
ATOM 725 N N . THR A 1 91 ? 2.882 -5.211 -3.423 1.00 98.50 91 THR A N 1
ATOM 726 C CA . THR A 1 91 ? 2.968 -5.237 -1.955 1.00 98.50 91 THR A CA 1
ATOM 727 C C . THR A 1 91 ? 1.849 -4.395 -1.328 1.00 98.50 91 THR A C 1
ATOM 729 O O . THR A 1 91 ? 1.183 -4.833 -0.392 1.00 98.50 91 THR A O 1
ATOM 732 N N . ALA A 1 92 ? 1.580 -3.196 -1.857 1.00 98.62 92 ALA A N 1
ATOM 733 C CA . ALA A 1 92 ? 0.478 -2.364 -1.376 1.00 98.62 92 ALA A CA 1
ATOM 734 C C . ALA A 1 92 ? -0.894 -3.032 -1.571 1.00 98.62 92 ALA A C 1
ATOM 736 O O . ALA A 1 92 ? -1.769 -2.890 -0.712 1.00 98.62 92 ALA A O 1
ATOM 737 N N . ALA A 1 93 ? -1.091 -3.765 -2.669 1.00 98.50 93 ALA A N 1
ATOM 738 C CA . ALA A 1 93 ? -2.320 -4.503 -2.949 1.00 98.50 93 ALA A CA 1
ATOM 739 C C . ALA A 1 93 ? -2.525 -5.680 -1.976 1.00 98.50 93 ALA A C 1
ATOM 741 O O . ALA A 1 93 ? -3.625 -5.851 -1.442 1.00 98.50 93 ALA A O 1
ATOM 742 N N . ASP A 1 94 ? -1.466 -6.421 -1.649 1.00 97.81 94 ASP A N 1
ATOM 743 C CA . ASP A 1 94 ? -1.524 -7.508 -0.664 1.00 97.81 94 ASP A CA 1
ATOM 744 C C . ASP A 1 94 ? -1.913 -6.977 0.724 1.00 97.81 94 ASP A C 1
ATOM 746 O O . ASP A 1 94 ? -2.854 -7.469 1.355 1.00 97.81 94 ASP A O 1
ATOM 750 N N . TYR A 1 95 ? -1.280 -5.888 1.176 1.00 97.06 95 TYR A N 1
ATOM 751 C CA . TYR A 1 95 ? -1.661 -5.235 2.434 1.00 97.06 95 TYR A CA 1
ATOM 752 C C . TYR A 1 95 ? -3.052 -4.594 2.373 1.00 97.06 95 TYR A C 1
ATOM 754 O O . TYR A 1 95 ? -3.744 -4.539 3.392 1.00 97.06 95 TYR A O 1
ATOM 762 N N . SER A 1 96 ? -3.513 -4.164 1.196 1.00 97.56 96 SER A N 1
ATOM 763 C CA . SER A 1 96 ? -4.895 -3.700 1.017 1.00 97.56 96 SER A CA 1
ATOM 764 C C . SER A 1 96 ? -5.901 -4.820 1.263 1.00 97.56 96 SER A C 1
ATOM 766 O O . SER A 1 96 ? -6.936 -4.570 1.879 1.00 97.56 96 SER A O 1
ATOM 768 N N . THR A 1 97 ? -5.573 -6.057 0.884 1.00 96.12 97 THR A N 1
ATOM 769 C CA . THR A 1 97 ? -6.391 -7.238 1.201 1.00 96.12 97 THR A CA 1
ATOM 770 C C . THR A 1 97 ? -6.426 -7.491 2.708 1.00 96.12 97 THR A C 1
ATOM 772 O O . THR A 1 97 ? -7.499 -7.695 3.275 1.00 96.12 97 THR A O 1
ATOM 775 N N . VAL A 1 98 ? -5.279 -7.387 3.392 1.00 93.50 98 VAL A N 1
ATOM 776 C CA . VAL A 1 98 ? -5.220 -7.473 4.864 1.00 93.50 98 VAL A CA 1
ATOM 777 C C . VAL A 1 98 ? -6.116 -6.407 5.506 1.00 93.50 98 VAL A C 1
ATOM 779 O O . VAL A 1 98 ? -6.904 -6.706 6.404 1.00 93.50 98 VAL A O 1
ATOM 782 N N . TYR A 1 99 ? -6.050 -5.166 5.029 1.00 93.44 99 TYR A N 1
ATOM 783 C CA . TYR A 1 99 ? -6.885 -4.086 5.547 1.00 93.44 99 TYR A CA 1
ATOM 784 C C . TYR A 1 99 ? -8.385 -4.317 5.283 1.00 93.44 99 TYR A C 1
ATOM 786 O O . TYR A 1 99 ? -9.213 -4.062 6.162 1.00 93.44 99 TYR A O 1
ATOM 794 N N . ASP A 1 100 ? -8.763 -4.798 4.098 1.00 92.50 100 ASP A N 1
ATOM 795 C CA . ASP A 1 100 ? -10.169 -5.035 3.752 1.00 92.50 100 ASP A CA 1
ATOM 796 C C . ASP A 1 100 ? -10.792 -6.124 4.636 1.00 92.50 100 ASP A C 1
ATOM 798 O O . ASP A 1 100 ? -11.852 -5.899 5.219 1.00 92.50 100 ASP A O 1
ATOM 802 N N . VAL A 1 101 ? -10.085 -7.245 4.827 1.00 90.25 101 VAL A N 1
ATOM 803 C CA . VAL A 1 101 ? -10.574 -8.393 5.609 1.00 90.25 101 VAL A CA 1
ATOM 804 C C . VAL A 1 101 ? -10.602 -8.099 7.113 1.00 90.25 101 VAL A C 1
ATOM 806 O O . VAL A 1 101 ? -11.566 -8.451 7.800 1.00 90.25 101 VAL A O 1
ATOM 809 N N . TRP A 1 102 ? -9.558 -7.453 7.642 1.00 88.38 102 TRP A N 1
ATOM 810 C CA . TRP A 1 102 ? -9.338 -7.380 9.093 1.00 88.38 102 TRP A CA 1
ATOM 811 C C . TRP A 1 102 ? -9.607 -6.001 9.707 1.00 88.38 102 TRP A C 1
ATOM 813 O O . TRP A 1 102 ? -9.809 -5.903 10.916 1.00 88.38 102 TRP A O 1
ATOM 823 N N . CYS A 1 103 ? -9.646 -4.925 8.914 1.00 88.25 103 CYS A N 1
ATOM 824 C CA . CYS A 1 103 ? -9.649 -3.556 9.447 1.00 88.25 103 CYS A CA 1
ATOM 825 C C . CYS A 1 103 ? -10.863 -2.706 9.072 1.00 88.25 103 CYS A C 1
ATOM 827 O O . CYS A 1 103 ? -11.318 -1.887 9.883 1.00 88.25 103 CYS A O 1
ATOM 829 N N . LYS A 1 104 ? -11.384 -2.859 7.853 1.00 85.12 104 LYS A N 1
ATOM 830 C CA . LYS A 1 104 ? -12.404 -1.970 7.278 1.00 85.12 104 LYS A CA 1
ATOM 831 C C . LYS A 1 104 ? -13.662 -1.857 8.137 1.00 85.12 104 LYS A C 1
ATOM 833 O O . LYS A 1 104 ? -14.079 -0.743 8.471 1.00 85.12 104 LYS A O 1
ATOM 838 N N . ASP A 1 105 ? -14.215 -2.988 8.561 1.00 83.19 105 ASP A N 1
ATOM 839 C CA . ASP A 1 105 ? -15.459 -3.019 9.336 1.00 83.19 105 ASP A CA 1
ATOM 840 C C . ASP A 1 105 ? -15.279 -2.445 10.739 1.00 83.19 105 ASP A C 1
ATOM 842 O O . ASP A 1 105 ? -16.083 -1.626 11.197 1.00 83.19 105 ASP A O 1
ATOM 846 N N . MET A 1 106 ? -14.173 -2.792 11.400 1.00 78.81 106 MET A N 1
ATOM 847 C CA . MET A 1 106 ? -13.850 -2.278 12.728 1.00 78.81 106 MET A CA 1
ATOM 848 C C . MET A 1 106 ? -13.742 -0.747 12.721 1.00 78.81 106 MET A C 1
ATOM 850 O O . MET A 1 106 ? -14.306 -0.073 13.592 1.00 78.81 106 MET A O 1
ATOM 854 N N . LEU A 1 107 ? -13.036 -0.171 11.744 1.00 78.69 107 LEU A N 1
ATOM 855 C CA . LEU A 1 107 ? -12.869 1.279 11.647 1.00 78.69 107 LEU A CA 1
ATOM 856 C C . LEU A 1 107 ? -14.188 1.983 11.299 1.00 78.69 107 LEU A C 1
ATOM 858 O O . LEU A 1 107 ? -14.495 3.023 11.892 1.00 78.69 107 LEU A O 1
ATOM 862 N N . ALA A 1 108 ? -15.011 1.396 10.425 1.00 81.00 108 ALA A N 1
ATOM 863 C CA . ALA A 1 108 ? -16.343 1.910 10.113 1.00 81.00 108 ALA A CA 1
ATOM 864 C C . ALA A 1 108 ? -17.264 1.915 11.348 1.00 81.00 108 ALA A C 1
ATOM 866 O O . ALA A 1 108 ? -17.947 2.910 11.612 1.00 81.00 108 ALA A O 1
ATOM 867 N N . MET A 1 109 ? -17.255 0.845 12.151 1.00 79.38 109 MET A N 1
ATOM 868 C CA . MET A 1 109 ? -17.997 0.796 13.416 1.00 79.38 109 MET A CA 1
ATOM 869 C C . MET A 1 109 ? -17.508 1.858 14.402 1.00 79.38 109 MET A C 1
ATOM 871 O O . MET A 1 109 ? -18.320 2.552 15.020 1.00 79.38 109 MET A O 1
ATOM 875 N N . ARG A 1 110 ? -16.188 2.039 14.523 1.00 77.19 110 ARG A N 1
ATOM 876 C CA . ARG A 1 110 ? -15.588 3.038 15.418 1.00 77.19 110 ARG A CA 1
ATOM 877 C C . ARG A 1 110 ? -16.005 4.461 15.032 1.00 77.19 110 ARG A C 1
ATOM 879 O O . ARG A 1 110 ? -16.392 5.236 15.907 1.00 77.19 110 ARG A O 1
ATOM 886 N N . ALA A 1 111 ? -16.009 4.777 13.736 1.00 82.94 111 ALA A N 1
ATOM 887 C CA . ALA A 1 111 ? -16.488 6.057 13.216 1.00 82.94 111 ALA A CA 1
ATOM 888 C C . ALA A 1 111 ? -17.984 6.272 13.504 1.00 82.94 111 ALA A C 1
ATOM 890 O O . ALA A 1 111 ? -18.369 7.324 14.017 1.00 82.94 111 ALA A O 1
ATOM 891 N N . LYS A 1 112 ? -18.826 5.255 13.261 1.00 83.00 112 LYS A N 1
ATOM 892 C CA . LYS A 1 112 ? -20.266 5.302 13.577 1.00 83.00 112 LYS A CA 1
ATOM 893 C C . LYS A 1 112 ? -20.514 5.563 15.066 1.00 83.00 112 LYS A C 1
ATOM 895 O O . LYS A 1 112 ? -21.334 6.415 15.402 1.00 83.00 112 LYS A O 1
ATOM 900 N N . MET A 1 113 ? -19.798 4.877 15.961 1.00 79.44 113 MET A N 1
ATOM 901 C CA . MET A 1 113 ? -19.925 5.091 17.409 1.00 79.44 113 MET A CA 1
ATOM 902 C C . MET A 1 113 ? -19.490 6.498 17.831 1.00 79.44 113 MET A C 1
ATOM 904 O O . MET A 1 113 ? -20.182 7.130 18.631 1.00 79.44 113 MET A O 1
ATOM 908 N N . ALA A 1 114 ? -18.393 7.013 17.268 1.00 83.69 114 ALA A N 1
ATOM 909 C CA . ALA A 1 114 ? -17.926 8.370 17.540 1.00 83.69 114 ALA A CA 1
ATOM 910 C C . ALA A 1 114 ? -18.957 9.430 17.117 1.00 83.69 114 ALA A C 1
ATOM 912 O O . ALA A 1 114 ? -19.238 10.348 17.885 1.00 83.69 114 ALA A O 1
ATOM 913 N N . MET A 1 115 ? -19.577 9.277 15.941 1.00 85.44 115 MET A N 1
ATOM 914 C CA . MET A 1 115 ? -20.646 10.173 15.482 1.00 85.44 115 MET A CA 1
ATOM 915 C C . MET A 1 115 ? -21.874 10.109 16.394 1.00 85.44 115 MET A C 1
ATOM 917 O O . MET A 1 115 ? -22.386 11.144 16.815 1.00 85.44 115 MET A O 1
ATOM 921 N N . LYS A 1 116 ? -22.309 8.900 16.771 1.00 85.81 116 LYS A N 1
ATOM 922 C CA . LYS A 1 116 ? -23.452 8.706 17.678 1.00 85.81 116 LYS A CA 1
ATOM 923 C C . LYS A 1 116 ? -23.228 9.365 19.040 1.00 85.81 116 LYS A C 1
ATOM 925 O O . LYS A 1 116 ? -24.170 9.918 19.596 1.00 85.81 116 LYS A O 1
ATOM 930 N N . LYS A 1 117 ? -21.998 9.312 19.564 1.00 88.62 117 LYS A N 1
ATOM 931 C CA . LYS A 1 117 ? -21.620 9.979 20.817 1.00 88.62 117 LYS A CA 1
ATOM 932 C C . LYS A 1 117 ? -21.737 11.501 20.690 1.00 88.62 117 LYS A C 1
ATOM 934 O O . LYS A 1 117 ? -22.458 12.104 21.474 1.00 88.62 117 LYS A O 1
ATOM 939 N N . LYS A 1 118 ? -21.148 12.087 19.641 1.00 86.50 118 LYS A N 1
ATOM 940 C CA . LYS A 1 118 ? -21.231 13.535 19.372 1.00 86.50 118 LYS A CA 1
ATOM 941 C C . LYS A 1 118 ? -22.668 14.036 19.192 1.00 86.50 118 LYS A C 1
ATOM 943 O O . LYS A 1 118 ? -22.986 15.151 19.579 1.00 86.50 118 LYS A O 1
ATOM 948 N N . MET A 1 119 ? -23.542 13.230 18.584 1.00 83.25 119 MET A N 1
ATOM 949 C CA . MET A 1 119 ? -24.959 13.580 18.417 1.00 83.25 119 MET A CA 1
ATOM 950 C C . MET A 1 119 ? -25.757 13.543 19.724 1.00 83.25 119 MET A C 1
ATOM 952 O O . MET A 1 119 ? -26.785 14.205 19.797 1.00 83.25 119 MET A O 1
ATOM 956 N N . LYS A 1 120 ? -25.337 12.745 20.714 1.00 83.88 120 LYS A N 1
ATOM 957 C CA . LYS A 1 120 ? -25.961 12.734 22.044 1.00 83.88 120 LYS A CA 1
ATOM 958 C C . LYS A 1 120 ? -25.533 13.946 22.858 1.00 83.88 120 LYS A C 1
ATOM 960 O O . LYS A 1 120 ? -26.398 14.648 23.341 1.00 83.88 120 LYS A O 1
ATOM 965 N N . GLU A 1 121 ? -24.233 14.240 22.879 1.00 84.50 121 GLU A N 1
ATOM 966 C CA . GLU A 1 121 ? -23.686 15.424 23.563 1.00 84.50 121 GLU A CA 1
ATOM 967 C C . GLU A 1 121 ? -24.399 16.709 23.102 1.00 84.50 121 GLU A C 1
ATOM 969 O O . GLU A 1 121 ? -24.890 17.461 23.923 1.00 84.50 121 GLU A O 1
ATOM 974 N N . LYS A 1 122 ? -24.619 16.878 21.790 1.00 76.12 122 LYS A N 1
ATOM 975 C CA . LYS A 1 122 ? -25.369 18.023 21.231 1.00 76.12 122 LYS A CA 1
ATOM 976 C C . LYS A 1 122 ? -26.878 18.066 21.518 1.00 76.12 122 LYS A C 1
ATOM 978 O O . LYS A 1 122 ? -27.517 19.037 21.138 1.00 76.12 122 LYS A O 1
ATOM 983 N N . LYS A 1 123 ? -27.477 16.978 22.005 1.00 69.88 123 LYS A N 1
ATOM 984 C CA . LYS A 1 123 ? -28.902 16.932 22.383 1.00 69.88 123 LYS A CA 1
ATOM 985 C C . LYS A 1 123 ? -29.110 17.208 23.869 1.00 69.88 123 LYS A C 1
ATOM 987 O O . LYS A 1 123 ? -30.241 17.480 24.256 1.00 69.88 123 LYS A O 1
ATOM 992 N N . ASP A 1 124 ? -28.047 17.058 24.650 1.00 66.50 124 ASP A N 1
ATOM 993 C CA . ASP A 1 124 ? -28.036 17.257 26.093 1.00 66.50 124 ASP A CA 1
ATOM 994 C C . ASP A 1 124 ? -27.535 18.678 26.467 1.00 66.50 124 ASP A C 1
ATOM 996 O O . ASP A 1 124 ? -27.623 19.051 27.636 1.00 66.50 124 ASP A O 1
ATOM 1000 N N . ASP A 1 125 ? -27.063 19.452 25.473 1.00 53.62 125 ASP A N 1
ATOM 1001 C CA . ASP A 1 125 ? -26.777 20.902 25.499 1.00 53.62 125 ASP A CA 1
ATOM 1002 C C . ASP A 1 125 ? -27.975 21.719 24.967 1.00 53.62 125 ASP A C 1
ATOM 1004 O O . ASP A 1 125 ? -28.244 22.814 25.515 1.00 53.62 125 ASP A O 1
#

Sequence (125 aa):
MKRYIYITSLLLAVGMISADDHKGEGKKMEKAKSHPNFLLTPKECKETKEAIGGLLLMSDKIWKEVEKHSEHYGEEWTEKEWAKASFIASTAADYSTVYDVWCKDMLAMRAKMAMKKKMKEKKDD